Protein AF-0000000072075261 (afdb_homodimer)

Solvent-accessible surface area (backbone atoms only — not comparable to full-atom values): 10046 Å² total; per-residue (Å²): 120,86,74,63,65,53,59,53,62,44,55,54,52,22,53,34,41,75,67,77,43,42,65,38,58,52,14,45,75,71,75,41,55,51,64,55,45,61,50,37,74,81,36,97,37,56,64,44,35,43,54,53,20,54,74,71,71,49,54,46,51,69,47,34,25,68,78,23,33,47,97,86,64,45,77,50,77,51,68,78,67,32,82,68,69,84,101,117,86,75,62,65,52,59,53,61,43,55,54,52,22,54,34,40,74,67,79,43,41,64,39,57,52,14,44,74,70,75,40,55,50,66,54,46,59,50,37,73,82,37,95,37,55,62,45,36,45,55,54,19,55,75,70,71,50,55,47,49,69,46,35,26,66,78,24,34,47,99,86,63,45,77,50,77,51,68,78,66,32,80,69,68,83,102

Radius of gyration: 20.44 Å; Cα contacts (8 Å, |Δi|>4): 206; chains: 2; bounding box: 28×67×45 Å

Organism: Scandinavium goeteborgense (NCBI:txid1851514)

Nearest PDB structures (foldseek):
  7f9h-assembly1_A  TM=9.867E-01  e=4.103E-07  Edwardsiella piscicida
  7f9i-assembly1_A  TM=9.560E-01  e=7.867E-06  Edwardsiella piscicida
  1ner-assembly1_A  TM=8.217E-01  e=1.781E-05  Muvirus mu
  7t5u-assembly1_A  TM=7.058E-01  e=1.789E-02  Escherichia coli
  1b0n-assembly1_A  TM=5.890E-01  e=5.546E-02  Bacillus subtilis

Secondary structure (DSSP, 8-state):
----PPPPHHHHHHHHHHTT--HHHHHHHTTS-TTGGGHHHHS--HHHHHHHHHHHTS-HHHH-HHHHB-TTSPBP-GGGGSTTS--/----PPPPHHHHHHHHHHTT--HHHHHHHTTS-TTGGGHHHHS--HHHHHHHHHHHTS-HHHH-HHHHB-TTSPBP-GGGGSTTS--

Sequence (174 aa):
MQKRTDMHPADIIAQLRKRNSSLAALSRQSGLSSSTLANALNRPWPKGECLIADALGVEPCFIWPSRYYDETGKLIDRRKLIRGMNKMQKRTDMHPADIIAQLRKRNSSLAALSRQSGLSSSTLANALNRPWPKGECLIADALGVEPCFIWPSRYYDETGKLIDRRKLIRGMNK

Structure (mmCIF, N/CA/C/O backbone):
data_AF-0000000072075261-model_v1
#
loop_
_entity.id
_entity.type
_entity.pdbx_description
1 polymer 'Nlp family transcriptional regulator'
#
loop_
_atom_site.group_PDB
_atom_site.id
_atom_site.type_symbol
_atom_site.label_atom_id
_atom_site.label_alt_id
_atom_site.label_comp_id
_atom_site.label_asym_id
_atom_site.label_entity_id
_atom_site.label_seq_id
_atom_site.pdbx_PDB_ins_code
_atom_site.Cartn_x
_atom_site.Cartn_y
_atom_site.Cartn_z
_atom_site.occupancy
_atom_site.B_iso_or_equiv
_atom_site.auth_seq_id
_atom_site.auth_comp_id
_atom_site.auth_asym_id
_atom_site.auth_atom_id
_atom_site.pdbx_PDB_model_num
ATOM 1 N N . MET A 1 1 ? 11.344 -5.477 -25.438 1 47 1 MET A N 1
ATOM 2 C CA . MET A 1 1 ? 10.008 -5.883 -25.016 1 47 1 MET A CA 1
ATOM 3 C C . MET A 1 1 ? 9.641 -5.246 -23.688 1 47 1 MET A C 1
ATOM 5 O O . MET A 1 1 ? 10.5 -5.074 -22.812 1 47 1 MET A O 1
ATOM 9 N N . GLN A 1 2 ? 8.781 -4.375 -23.797 1 51.53 2 GLN A N 1
ATOM 10 C CA . GLN A 1 2 ? 8.484 -3.596 -22.609 1 51.53 2 GLN A CA 1
ATOM 11 C C . GLN A 1 2 ? 8.453 -4.484 -21.359 1 51.53 2 GLN A C 1
ATOM 13 O O . GLN A 1 2 ? 7.688 -5.449 -21.297 1 51.53 2 GLN A O 1
ATOM 18 N N . LYS A 1 3 ? 9.648 -4.699 -20.75 1 62.38 3 LYS A N 1
ATOM 19 C CA . LYS A 1 3 ? 9.859 -5.629 -19.641 1 62.38 3 LYS A CA 1
ATOM 20 C C . LYS A 1 3 ? 8.719 -5.543 -18.625 1 62.38 3 LYS A C 1
ATOM 22 O O . LYS A 1 3 ? 8.43 -4.469 -18.094 1 62.38 3 LYS A O 1
ATOM 27 N N . ARG A 1 4 ? 7.805 -6.449 -18.75 1 79.5 4 ARG A N 1
ATOM 28 C CA . ARG A 1 4 ? 6.688 -6.512 -17.812 1 79.5 4 ARG A CA 1
ATOM 29 C C . ARG A 1 4 ? 7.18 -6.672 -16.375 1 79.5 4 ARG A C 1
ATOM 31 O O . ARG A 1 4 ? 8.008 -7.535 -16.094 1 79.5 4 ARG A O 1
ATOM 38 N N . THR A 1 5 ? 7.055 -5.605 -15.609 1 91.38 5 THR A N 1
ATOM 39 C CA . THR A 1 5 ? 7.547 -5.602 -14.234 1 91.38 5 THR A CA 1
ATOM 40 C C . THR A 1 5 ? 6.465 -6.074 -13.266 1 91.38 5 THR A C 1
ATOM 42 O O . THR A 1 5 ? 5.293 -5.719 -13.422 1 91.38 5 THR A O 1
ATOM 45 N N . ASP A 1 6 ? 6.852 -6.902 -12.422 1 96.62 6 ASP A N 1
ATOM 46 C CA . ASP A 1 6 ? 5.93 -7.387 -11.398 1 96.62 6 ASP A CA 1
ATOM 47 C C . ASP A 1 6 ? 5.445 -6.242 -10.516 1 96.62 6 ASP A C 1
ATOM 49 O O . ASP A 1 6 ? 6.184 -5.285 -10.266 1 96.62 6 ASP A O 1
ATOM 53 N N . MET A 1 7 ? 4.223 -6.379 -10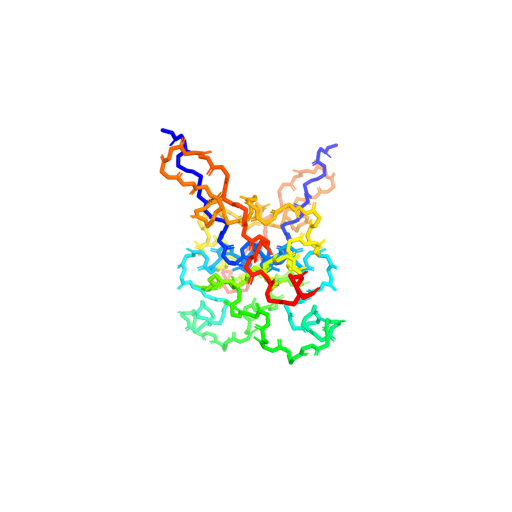.117 1 97.25 7 MET A N 1
ATOM 54 C CA . MET A 1 7 ? 3.697 -5.434 -9.141 1 97.25 7 MET A CA 1
ATOM 55 C C . MET A 1 7 ? 4.457 -5.535 -7.82 1 97.25 7 MET A C 1
ATOM 57 O O . MET A 1 7 ? 4.754 -6.637 -7.355 1 97.25 7 MET A O 1
ATOM 61 N N . HIS A 1 8 ? 4.793 -4.387 -7.25 1 97.31 8 HIS A N 1
ATOM 62 C CA . HIS A 1 8 ? 5.41 -4.398 -5.93 1 97.31 8 HIS A CA 1
ATOM 63 C C . HIS A 1 8 ? 4.465 -4.984 -4.887 1 97.31 8 HIS A C 1
ATOM 65 O O . HIS A 1 8 ? 3.271 -4.676 -4.879 1 97.31 8 HIS A O 1
ATOM 71 N N . PRO A 1 9 ? 4.996 -5.758 -3.982 1 97.56 9 PRO A N 1
ATOM 72 C CA . PRO A 1 9 ? 4.133 -6.344 -2.957 1 97.56 9 PRO A CA 1
ATOM 73 C C . PRO A 1 9 ? 3.334 -5.297 -2.186 1 97.56 9 PRO A C 1
ATOM 75 O O . PRO A 1 9 ? 2.166 -5.52 -1.859 1 97.56 9 PRO A O 1
ATOM 78 N N . ALA A 1 10 ? 3.916 -4.176 -1.95 1 98.19 10 ALA A N 1
ATOM 79 C CA . ALA A 1 10 ? 3.234 -3.115 -1.216 1 98.19 10 ALA A CA 1
ATOM 80 C C . ALA A 1 10 ? 2.006 -2.623 -1.978 1 98.19 10 ALA A C 1
ATOM 82 O O . ALA A 1 10 ? 1.001 -2.246 -1.371 1 98.19 10 ALA A O 1
ATOM 83 N N . ASP A 1 11 ? 2.088 -2.664 -3.258 1 98.06 11 ASP A N 1
ATOM 84 C CA . ASP A 1 11 ? 0.953 -2.25 -4.078 1 98.06 11 ASP A CA 1
ATOM 85 C C . ASP A 1 11 ? -0.165 -3.289 -4.035 1 98.06 11 ASP A C 1
ATOM 87 O O . ASP A 1 11 ? -1.347 -2.939 -4.055 1 98.06 11 ASP A O 1
ATOM 91 N N . ILE A 1 12 ? 0.21 -4.516 -3.998 1 98.44 12 ILE A N 1
ATOM 92 C CA . ILE A 1 12 ? -0.766 -5.594 -3.873 1 98.44 12 ILE A CA 1
ATOM 93 C C . ILE A 1 12 ? -1.538 -5.438 -2.564 1 98.44 12 ILE A C 1
ATOM 95 O O . ILE A 1 12 ? -2.771 -5.469 -2.557 1 98.44 12 ILE A O 1
ATOM 99 N N . ILE A 1 13 ? -0.75 -5.211 -1.574 1 98.31 13 ILE A N 1
ATOM 100 C CA . ILE A 1 13 ? -1.34 -5.074 -0.247 1 98.31 13 ILE A CA 1
ATOM 101 C C . ILE A 1 13 ? -2.246 -3.846 -0.212 1 98.31 13 ILE A C 1
ATOM 103 O O . ILE A 1 13 ? -3.348 -3.895 0.341 1 98.31 13 ILE A O 1
ATOM 107 N N . ALA A 1 14 ? -1.791 -2.783 -0.748 1 98.62 14 ALA A N 1
ATOM 108 C CA . ALA A 1 14 ? -2.588 -1.561 -0.783 1 98.62 14 ALA A CA 1
ATOM 109 C C . ALA A 1 14 ? -3.91 -1.788 -1.51 1 98.62 14 ALA A C 1
ATOM 111 O O . ALA A 1 14 ? -4.961 -1.317 -1.065 1 98.62 14 ALA A O 1
ATOM 112 N N . GLN A 1 15 ? -3.873 -2.557 -2.578 1 98.56 15 GLN A N 1
ATOM 113 C CA . GLN A 1 15 ? -5.082 -2.828 -3.35 1 98.56 15 GLN A CA 1
ATOM 114 C C . GLN A 1 15 ? -6.078 -3.65 -2.537 1 98.56 15 GLN A C 1
ATOM 116 O O . GLN A 1 15 ? -7.285 -3.41 -2.604 1 98.56 15 GLN A O 1
ATOM 121 N N . LEU A 1 16 ? -5.578 -4.578 -1.825 1 98.56 16 LEU A N 1
ATOM 122 C CA . LEU A 1 16 ? -6.457 -5.367 -0.969 1 98.56 16 LEU A CA 1
ATOM 123 C C . LEU A 1 16 ? -7.09 -4.492 0.11 1 98.56 16 LEU A C 1
ATOM 125 O O . LEU A 1 16 ? -8.297 -4.586 0.361 1 98.56 16 LEU A O 1
ATOM 129 N N . ARG A 1 17 ? -6.277 -3.605 0.698 1 98.06 17 ARG A N 1
ATOM 130 C CA . ARG A 1 17 ? -6.758 -2.744 1.772 1 98.06 17 ARG A CA 1
ATOM 131 C C . ARG A 1 17 ? -7.805 -1.762 1.26 1 98.06 17 ARG A C 1
ATOM 133 O O . ARG A 1 17 ? -8.789 -1.477 1.948 1 98.06 17 ARG A O 1
ATOM 140 N N . LYS A 1 18 ? -7.547 -1.332 0.088 1 97.88 18 LYS A N 1
ATOM 141 C CA . LYS A 1 18 ? -8.5 -0.408 -0.513 1 97.88 18 LYS A CA 1
ATOM 142 C C . LYS A 1 18 ? -9.852 -1.086 -0.746 1 97.88 18 LYS A C 1
ATOM 144 O O . LYS A 1 18 ? -10.875 -0.414 -0.885 1 97.88 18 LYS A O 1
ATOM 149 N N . ARG A 1 19 ? -9.852 -2.365 -0.764 1 97.19 19 ARG A N 1
ATOM 150 C CA . ARG A 1 19 ? -11.062 -3.162 -0.929 1 97.19 19 ARG A CA 1
ATOM 151 C C . ARG A 1 19 ? -11.547 -3.707 0.41 1 97.19 19 ARG A C 1
ATOM 153 O O . ARG A 1 19 ? -12.258 -4.711 0.457 1 97.19 19 ARG A O 1
ATOM 160 N N . ASN A 1 20 ? -11.016 -3.102 1.489 1 97.25 20 ASN A N 1
ATOM 161 C CA . ASN A 1 20 ? -11.406 -3.445 2.854 1 97.25 20 ASN A CA 1
ATOM 162 C C . ASN A 1 20 ? -11.062 -4.895 3.188 1 97.25 20 ASN A C 1
ATOM 164 O O . ASN A 1 20 ? -11.82 -5.566 3.893 1 97.25 20 ASN A O 1
ATOM 168 N N . SER A 1 21 ? -10.047 -5.352 2.572 1 98 21 SER A N 1
ATOM 169 C CA . SER A 1 21 ? -9.547 -6.695 2.844 1 98 21 SER A CA 1
ATOM 170 C C . SER A 1 21 ? -8.07 -6.668 3.223 1 98 21 SER A C 1
ATOM 172 O O . SER A 1 21 ? -7.496 -5.598 3.432 1 98 21 SER A O 1
ATOM 174 N N . SER A 1 22 ? -7.559 -7.789 3.58 1 98.44 22 SER A N 1
ATOM 175 C CA . SER A 1 22 ? -6.148 -8.016 3.873 1 98.44 22 SER A CA 1
ATOM 176 C C . SER A 1 22 ? -5.703 -9.406 3.408 1 98.44 22 SER A C 1
ATOM 178 O O . SER A 1 22 ? -6.535 -10.258 3.094 1 98.44 22 SER A O 1
ATOM 180 N N . LEU A 1 23 ? -4.395 -9.531 3.291 1 97.88 23 LEU A N 1
ATOM 181 C CA . LEU A 1 23 ? -3.885 -10.852 2.959 1 97.88 23 LEU A CA 1
ATOM 182 C C . LEU A 1 23 ?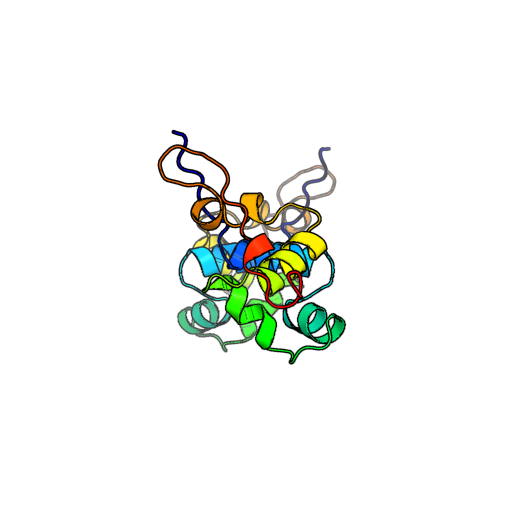 -4.375 -11.891 3.961 1 97.88 23 LEU A C 1
ATOM 184 O O . LEU A 1 23 ? -4.75 -13.008 3.58 1 97.88 23 LEU A O 1
ATOM 188 N N . ALA A 1 24 ? -4.344 -11.438 5.203 1 98.56 24 ALA A N 1
ATOM 189 C CA . ALA A 1 24 ? -4.762 -12.352 6.262 1 98.56 24 ALA A CA 1
ATOM 190 C C . ALA A 1 24 ? -6.242 -12.703 6.133 1 98.56 24 ALA A C 1
ATOM 192 O O . ALA A 1 24 ? -6.617 -13.875 6.223 1 98.56 24 ALA A O 1
ATOM 193 N N . ALA A 1 25 ? -7.062 -11.781 5.922 1 98.62 25 ALA A N 1
ATOM 194 C CA . ALA A 1 25 ? -8.492 -12.008 5.746 1 98.62 25 ALA A CA 1
ATOM 195 C C . ALA A 1 25 ? -8.758 -12.898 4.535 1 98.62 25 ALA A C 1
ATOM 197 O O . ALA A 1 25 ? -9.555 -13.844 4.609 1 98.62 25 ALA A O 1
ATOM 198 N N . LEU A 1 26 ? -8.062 -12.602 3.494 1 98.5 26 LEU A N 1
ATOM 199 C CA . LEU A 1 26 ? -8.203 -13.391 2.277 1 98.5 26 LEU A CA 1
ATOM 200 C C . LEU A 1 26 ? -7.762 -14.836 2.512 1 98.5 26 LEU A C 1
ATOM 202 O O . LEU A 1 26 ? -8.406 -15.773 2.031 1 98.5 26 LEU A O 1
ATOM 206 N N . SER A 1 27 ? -6.641 -14.969 3.262 1 98.62 27 SER A N 1
ATOM 207 C CA . SER A 1 27 ? -6.141 -16.297 3.602 1 98.62 27 SER A CA 1
ATOM 208 C C . SER A 1 27 ? -7.191 -17.109 4.352 1 98.62 27 SER A C 1
ATOM 210 O O . SER A 1 27 ? -7.496 -18.234 3.977 1 98.62 27 SER A O 1
ATOM 212 N N . ARG A 1 28 ? -7.773 -16.516 5.254 1 98.5 28 ARG A N 1
ATOM 213 C CA . ARG A 1 28 ? -8.766 -17.188 6.082 1 98.5 28 ARG A CA 1
ATOM 214 C C . ARG A 1 28 ? -10.016 -17.516 5.277 1 98.5 28 ARG A C 1
ATOM 216 O O . ARG A 1 28 ? -10.594 -18.594 5.426 1 98.5 28 ARG A O 1
ATOM 223 N N . GLN A 1 29 ? -10.352 -16.672 4.488 1 97.81 29 GLN A N 1
ATOM 224 C CA . GLN A 1 29 ? -11.516 -16.891 3.637 1 97.81 29 GLN A CA 1
ATOM 225 C C . GLN A 1 29 ? -11.312 -18.062 2.697 1 97.81 29 GLN A C 1
ATOM 227 O O . GLN A 1 29 ? -12.273 -18.734 2.301 1 97.81 29 GLN A O 1
ATOM 232 N N . SER A 1 30 ? -10.109 -18.344 2.418 1 97.06 30 SER A N 1
ATOM 233 C CA . SER A 1 30 ? -9.773 -19.422 1.496 1 97.06 30 SER A CA 1
ATOM 234 C C . SER A 1 30 ? -9.461 -20.719 2.246 1 97.06 30 SER A C 1
ATOM 236 O O . SER A 1 30 ? -8.961 -21.672 1.658 1 97.06 30 SER A O 1
ATOM 238 N N . GLY A 1 31 ? -9.578 -20.656 3.527 1 97.75 31 GLY A N 1
ATOM 239 C CA . GLY A 1 31 ? -9.391 -21.859 4.312 1 97.75 31 GLY A CA 1
ATOM 240 C C . GLY A 1 31 ? -7.949 -22.109 4.707 1 97.75 31 GLY A C 1
ATOM 241 O O . GLY A 1 31 ? -7.57 -23.234 5.027 1 97.75 31 GLY A O 1
ATOM 242 N N . LEU A 1 32 ? -7.199 -21.078 4.621 1 97.81 32 LEU A N 1
ATOM 243 C CA . LEU A 1 32 ? -5.777 -21.172 4.926 1 97.81 32 LEU A CA 1
ATOM 244 C C . LEU A 1 32 ? -5.449 -20.438 6.227 1 97.81 32 LEU A C 1
ATOM 246 O O . LEU A 1 32 ? -6.297 -19.719 6.773 1 97.81 32 LEU A O 1
ATOM 250 N N . SER A 1 33 ? -4.285 -20.719 6.684 1 98.44 33 SER A N 1
ATOM 251 C CA . SER A 1 33 ? -3.816 -19.906 7.809 1 98.44 33 SER A CA 1
ATOM 252 C C . SER A 1 33 ? -3.617 -18.453 7.398 1 98.44 33 SER A C 1
ATOM 254 O O . SER A 1 33 ? -3.301 -18.156 6.242 1 98.44 33 SER A O 1
ATOM 256 N N . SER A 1 34 ? -3.705 -17.578 8.344 1 98.44 34 SER A N 1
ATOM 257 C CA . SER A 1 34 ? -3.693 -16.141 8.094 1 98.44 34 SER A CA 1
ATOM 258 C C . SER A 1 34 ? -2.416 -15.711 7.379 1 98.44 34 SER A C 1
ATOM 260 O O . SER A 1 34 ? -2.406 -14.719 6.656 1 98.44 34 SER A O 1
ATOM 262 N N . SER A 1 35 ? -1.311 -16.453 7.492 1 97.94 35 SER A N 1
ATOM 263 C CA . SER A 1 35 ? -0.021 -16.031 6.953 1 97.94 35 SER A CA 1
ATOM 264 C C . SER A 1 35 ? 0.292 -16.75 5.645 1 97.94 35 SER A C 1
ATOM 266 O O . SER A 1 35 ? 1.232 -16.375 4.938 1 97.94 35 SER A O 1
ATOM 268 N N . THR A 1 36 ? -0.514 -17.625 5.258 1 97.5 36 THR A N 1
ATOM 269 C CA . THR A 1 36 ? -0.146 -18.562 4.195 1 97.5 36 THR A CA 1
ATOM 270 C C . THR A 1 36 ? -0.096 -17.844 2.848 1 97.5 36 THR A C 1
ATOM 272 O O . THR A 1 36 ? 0.853 -18.016 2.082 1 97.5 36 THR A O 1
ATOM 275 N N . LEU A 1 37 ? -1.011 -17.047 2.598 1 97.62 37 LEU A N 1
ATOM 276 C CA . LEU A 1 37 ? -1.078 -16.422 1.277 1 97.62 37 LEU A CA 1
ATOM 277 C C . LEU A 1 37 ? 0.066 -15.438 1.081 1 97.62 37 LEU A C 1
ATOM 279 O O . LEU A 1 37 ? 0.41 -15.102 -0.053 1 97.62 37 LEU A O 1
ATOM 283 N N . ALA A 1 38 ? 0.665 -15.016 2.205 1 98.06 38 ALA A N 1
ATOM 284 C CA . ALA A 1 38 ? 1.793 -14.094 2.105 1 98.06 38 ALA A CA 1
ATOM 285 C C . ALA A 1 38 ? 2.949 -14.719 1.332 1 98.06 38 ALA A C 1
ATOM 287 O O . ALA A 1 38 ? 3.76 -14.016 0.729 1 98.06 38 ALA A O 1
ATOM 288 N N . ASN A 1 39 ? 3.035 -16.031 1.276 1 97.19 39 ASN A N 1
ATOM 289 C CA . ASN A 1 39 ? 4.086 -16.75 0.563 1 97.19 39 ASN A CA 1
ATOM 290 C C . ASN A 1 39 ? 4.043 -16.469 -0.935 1 97.19 39 ASN A C 1
ATOM 292 O O . ASN A 1 39 ? 5.078 -16.469 -1.601 1 97.19 39 ASN A O 1
ATOM 296 N N . ALA A 1 40 ? 2.865 -16.125 -1.44 1 97.56 40 ALA A N 1
ATOM 297 C CA . ALA A 1 40 ? 2.691 -15.914 -2.875 1 97.56 40 ALA A CA 1
ATOM 298 C C . ALA A 1 40 ? 3.328 -14.594 -3.316 1 97.56 40 ALA A C 1
ATOM 300 O O . ALA A 1 40 ? 3.564 -14.383 -4.508 1 97.56 40 ALA A O 1
ATOM 301 N N . LEU A 1 41 ? 3.582 -13.695 -2.346 1 97.5 41 LEU A N 1
ATOM 302 C CA . LEU A 1 41 ? 4.199 -12.422 -2.68 1 97.5 41 LEU A CA 1
ATOM 303 C C . LEU A 1 41 ? 5.656 -12.609 -3.08 1 97.5 41 LEU A C 1
ATOM 305 O O . LEU A 1 41 ? 6.176 -11.867 -3.922 1 97.5 41 LEU A O 1
ATOM 309 N N . ASN A 1 42 ? 6.262 -13.602 -2.521 1 95.19 42 ASN A N 1
ATOM 310 C CA . ASN A 1 42 ? 7.703 -13.734 -2.697 1 95.19 42 ASN A CA 1
ATOM 311 C C . ASN A 1 42 ? 8.062 -14.984 -3.488 1 95.19 42 ASN A C 1
ATOM 313 O O . ASN A 1 42 ? 9.148 -15.07 -4.062 1 95.19 42 ASN A O 1
ATOM 317 N N . ARG A 1 43 ? 7.145 -15.945 -3.588 1 95.56 43 ARG A N 1
ATOM 318 C CA . ARG A 1 43 ? 7.434 -17.203 -4.262 1 95.56 43 ARG A CA 1
ATOM 319 C C . ARG A 1 43 ? 6.301 -17.594 -5.207 1 95.56 43 ARG A C 1
ATOM 321 O O . ARG A 1 43 ? 5.129 -17.375 -4.902 1 95.56 43 ARG A O 1
ATOM 328 N N . PRO A 1 44 ? 6.773 -18.156 -6.277 1 94.44 44 PRO A N 1
ATOM 329 C CA . PRO A 1 44 ? 5.719 -18.609 -7.18 1 94.44 44 PRO A CA 1
ATOM 330 C C . PRO A 1 44 ? 4.867 -19.719 -6.574 1 94.44 44 PRO A C 1
ATOM 332 O O . PRO A 1 44 ? 5.395 -20.766 -6.164 1 94.44 44 PRO A O 1
ATOM 335 N N . TRP A 1 45 ? 3.721 -19.578 -6.449 1 95.44 45 TRP A N 1
ATOM 336 C CA . TRP A 1 45 ? 2.701 -20.516 -5.973 1 95.44 45 TRP A CA 1
ATOM 337 C C . TRP A 1 45 ? 1.373 -20.281 -6.684 1 95.44 45 TRP A C 1
ATOM 339 O O . TRP A 1 45 ? 0.532 -19.516 -6.199 1 95.44 45 TRP A O 1
ATOM 349 N N . PRO A 1 46 ? 1.128 -21 -7.797 1 95 46 PRO A N 1
ATOM 350 C CA . PRO A 1 46 ? 0.004 -20.719 -8.695 1 95 46 PRO A CA 1
ATOM 351 C C . PRO A 1 46 ? -1.331 -20.625 -7.957 1 95 46 PRO A C 1
ATOM 353 O O . PRO A 1 46 ? -2.137 -19.734 -8.234 1 95 46 PRO A O 1
ATOM 356 N N . LYS A 1 47 ? -1.543 -21.484 -6.992 1 94.5 47 LYS A N 1
ATOM 357 C CA . LYS A 1 47 ? -2.812 -21.453 -6.27 1 94.5 47 LYS A CA 1
ATOM 358 C C . LYS A 1 47 ? -2.979 -20.141 -5.504 1 94.5 47 LYS A C 1
ATOM 360 O O . LYS A 1 47 ? -4.027 -19.5 -5.582 1 94.5 47 LYS A O 1
ATOM 365 N N . GLY A 1 48 ? -1.954 -19.781 -4.711 1 97.31 48 GLY A N 1
ATOM 366 C CA . GLY A 1 48 ? -2.002 -18.531 -3.965 1 97.31 48 GLY A CA 1
ATOM 367 C C . GLY A 1 48 ? -2.068 -17.312 -4.859 1 97.31 48 GLY A C 1
ATOM 368 O O . GLY A 1 48 ? -2.758 -16.344 -4.539 1 97.31 48 GLY A O 1
ATOM 369 N N . GLU A 1 49 ? -1.352 -17.391 -5.949 1 97.44 49 GLU A N 1
ATOM 370 C CA . GLU A 1 49 ? -1.349 -16.297 -6.926 1 97.44 49 GLU A CA 1
ATOM 371 C C . GLU A 1 49 ? -2.742 -16.078 -7.508 1 97.44 49 GLU A C 1
ATOM 373 O O . GLU A 1 49 ? -3.189 -14.938 -7.645 1 97.44 49 GLU A O 1
ATOM 378 N N . CYS A 1 50 ? -3.393 -17.141 -7.781 1 96.5 50 CYS A N 1
ATOM 379 C CA . CYS A 1 50 ? -4.742 -17.062 -8.328 1 96.5 50 CYS A CA 1
ATOM 380 C C . CYS A 1 50 ? -5.707 -16.469 -7.309 1 96.5 50 CYS A C 1
ATOM 382 O O . CYS A 1 50 ? -6.551 -15.641 -7.656 1 96.5 50 CYS A O 1
ATOM 384 N N . LEU A 1 51 ? -5.566 -16.875 -6.105 1 97.69 51 LEU A N 1
ATOM 385 C CA . LEU A 1 51 ? -6.438 -16.359 -5.047 1 97.69 51 LEU A CA 1
ATOM 386 C C . LEU A 1 51 ? -6.293 -14.859 -4.902 1 97.69 51 LEU A C 1
ATOM 388 O O . LEU A 1 51 ? -7.293 -14.141 -4.801 1 97.69 51 LEU A O 1
ATOM 392 N N . ILE A 1 52 ? -5.062 -14.43 -4.898 1 98.25 52 ILE A N 1
ATOM 393 C CA . ILE A 1 52 ? -4.781 -13 -4.75 1 98.25 52 ILE A CA 1
ATOM 394 C C . ILE A 1 52 ? -5.273 -12.25 -5.984 1 98.25 52 ILE A C 1
ATOM 396 O O . ILE A 1 52 ? -5.941 -11.219 -5.863 1 98.25 52 ILE A O 1
ATOM 400 N N . ALA A 1 53 ? -4.988 -12.734 -7.145 1 98.19 53 ALA A N 1
ATOM 401 C CA . ALA A 1 53 ? -5.402 -12.094 -8.391 1 98.19 53 ALA A CA 1
ATOM 402 C C . ALA A 1 53 ? -6.922 -12 -8.484 1 98.19 53 ALA A C 1
ATOM 404 O O . ALA A 1 53 ? -7.461 -10.961 -8.875 1 98.19 53 ALA A O 1
ATOM 405 N N . ASP A 1 54 ? -7.582 -13.039 -8.109 1 97.88 54 ASP A N 1
ATOM 406 C CA . ASP A 1 54 ? -9.039 -13.055 -8.125 1 97.88 54 ASP A CA 1
ATOM 407 C C . ASP A 1 54 ? -9.609 -11.984 -7.195 1 97.88 54 ASP A C 1
ATOM 409 O O . ASP A 1 54 ? -10.578 -11.305 -7.547 1 97.88 54 ASP A O 1
ATOM 413 N N . ALA A 1 55 ? -9.023 -11.891 -6.07 1 98.19 55 ALA A N 1
ATOM 414 C CA . ALA A 1 55 ? -9.469 -10.898 -5.094 1 98.19 55 ALA A CA 1
ATOM 415 C C . ALA A 1 55 ? -9.344 -9.484 -5.656 1 98.19 55 ALA A C 1
ATOM 417 O O . ALA A 1 55 ? -10.133 -8.602 -5.309 1 98.19 55 ALA A O 1
ATOM 418 N N . LEU A 1 56 ? -8.398 -9.305 -6.523 1 98.38 56 LEU A N 1
ATOM 419 C CA . LEU A 1 56 ? -8.148 -7.98 -7.094 1 98.38 56 LEU A CA 1
ATOM 420 C C . LEU A 1 56 ? -8.883 -7.816 -8.422 1 98.38 56 LEU A C 1
ATOM 422 O O . LEU A 1 56 ? -8.883 -6.727 -9 1 98.38 56 LEU A O 1
ATOM 426 N N . GLY A 1 57 ? -9.438 -8.859 -8.914 1 97.94 57 GLY A N 1
ATOM 427 C CA . GLY A 1 57 ? -10.195 -8.82 -10.156 1 97.94 57 GLY A CA 1
ATOM 428 C C . GLY A 1 57 ? -9.32 -8.75 -11.391 1 97.94 57 GLY A C 1
ATOM 429 O O . GLY A 1 57 ? -9.688 -8.133 -12.391 1 97.94 57 GLY A O 1
ATOM 430 N N . VAL A 1 58 ? -8.164 -9.297 -11.305 1 97.81 58 VAL A N 1
ATOM 431 C CA . VAL A 1 58 ? -7.23 -9.289 -12.422 1 97.81 58 VAL A CA 1
ATOM 432 C C . VAL A 1 58 ? -6.66 -10.688 -12.641 1 97.81 58 VAL A C 1
ATOM 434 O O . VAL A 1 58 ? -6.953 -11.609 -11.875 1 97.81 58 VAL A O 1
ATOM 437 N N . GLU A 1 59 ? -5.871 -10.836 -13.688 1 96.12 59 GLU A N 1
ATOM 438 C CA . GLU A 1 59 ? -5.184 -12.094 -13.945 1 96.12 59 GLU A CA 1
ATOM 439 C C . GLU A 1 59 ? -3.834 -12.141 -13.234 1 96.12 59 GLU A C 1
ATOM 441 O O . GLU A 1 59 ? -3.176 -11.117 -13.07 1 96.12 59 GLU A O 1
ATOM 446 N N . PRO A 1 60 ? -3.438 -13.336 -12.883 1 96.19 60 PRO A N 1
ATOM 447 C CA . PRO A 1 60 ? -2.135 -13.453 -12.219 1 96.19 60 PRO A CA 1
ATOM 448 C C . PRO A 1 60 ? -0.991 -12.898 -13.062 1 96.19 60 PRO A C 1
ATOM 450 O O . PRO A 1 60 ? -0.043 -12.32 -12.523 1 96.19 60 PRO A O 1
ATOM 453 N N . CYS A 1 61 ? -1.068 -12.984 -14.383 1 95.19 61 CYS A N 1
ATOM 454 C CA . CYS A 1 61 ? 0.012 -12.516 -15.242 1 95.19 61 CYS A CA 1
ATOM 455 C C . CYS A 1 61 ? 0.12 -11 -15.219 1 95.19 61 CYS A C 1
ATOM 457 O O . CYS A 1 61 ? 1.161 -10.438 -15.562 1 95.19 61 CYS A O 1
ATOM 459 N N . PHE A 1 62 ? -0.933 -10.352 -14.805 1 95.56 62 PHE A N 1
ATOM 460 C CA . PHE A 1 62 ? -0.893 -8.906 -14.633 1 95.56 62 PHE A CA 1
ATOM 461 C C . PHE A 1 62 ? -0.078 -8.523 -13.406 1 95.56 62 PHE A C 1
ATOM 463 O O . PHE A 1 62 ? 0.636 -7.52 -13.414 1 95.56 62 PHE A O 1
ATOM 470 N N . ILE A 1 63 ? -0.168 -9.297 -12.383 1 97.44 63 ILE A N 1
ATOM 471 C CA . ILE A 1 63 ? 0.52 -9.023 -11.125 1 97.44 63 ILE A CA 1
ATOM 472 C C . ILE A 1 63 ? 1.965 -9.508 -11.211 1 97.44 63 ILE A C 1
ATOM 474 O O . ILE A 1 63 ? 2.885 -8.828 -10.758 1 97.44 63 ILE A O 1
ATOM 478 N N . TRP A 1 64 ? 2.135 -10.688 -11.797 1 96.62 64 TRP A N 1
ATOM 479 C CA . TRP A 1 64 ? 3.453 -11.305 -11.867 1 96.62 64 TRP A CA 1
ATOM 480 C C . TRP A 1 64 ? 3.793 -11.703 -13.305 1 96.62 64 TRP A C 1
ATOM 482 O O . TRP A 1 64 ? 4.012 -12.883 -13.594 1 96.62 64 TRP A O 1
ATOM 492 N N . PRO A 1 65 ? 3.969 -10.781 -14.219 1 95.12 65 PRO A N 1
ATOM 493 C CA . PRO A 1 65 ? 4.293 -11.156 -15.602 1 95.12 65 PRO A CA 1
ATOM 494 C C . PRO A 1 65 ? 5.578 -11.977 -15.695 1 95.12 65 PRO A C 1
ATOM 496 O O . PRO A 1 65 ? 5.699 -12.836 -16.578 1 95.12 65 PRO A O 1
ATOM 499 N N . SER A 1 66 ? 6.547 -11.75 -14.789 1 93.69 66 SER A N 1
ATOM 500 C CA . SER A 1 66 ? 7.816 -12.461 -14.844 1 93.69 66 SER A CA 1
ATOM 501 C C . SER A 1 66 ? 7.613 -13.961 -14.625 1 93.69 66 SER A C 1
ATOM 503 O O . SER A 1 66 ? 8.438 -14.773 -15.055 1 93.69 66 SER A O 1
ATOM 505 N N . ARG A 1 67 ? 6.5 -14.234 -14 1 93.25 67 ARG A N 1
ATOM 506 C CA . ARG A 1 67 ? 6.234 -15.633 -13.68 1 93.25 67 ARG A CA 1
ATOM 507 C C . ARG A 1 67 ? 5.414 -16.297 -14.781 1 93.25 67 ARG A C 1
ATOM 509 O O . ARG A 1 67 ? 5.363 -17.531 -14.875 1 93.25 67 ARG A O 1
ATOM 516 N N . TYR A 1 68 ? 4.824 -15.523 -15.656 1 93.94 68 TYR A N 1
ATOM 517 C CA . TYR A 1 68 ? 3.826 -16.094 -16.562 1 93.94 68 TYR A CA 1
ATOM 518 C C . TYR A 1 68 ? 4.234 -15.891 -18.016 1 93.94 68 TYR A C 1
ATOM 520 O O . TYR A 1 68 ? 3.6 -16.438 -18.922 1 93.94 68 TYR A O 1
ATOM 528 N N . TYR A 1 69 ? 5.281 -15.141 -18.219 1 91.56 69 TYR A N 1
ATOM 529 C CA . TYR A 1 69 ? 5.789 -14.961 -19.578 1 91.56 69 TYR A CA 1
ATOM 530 C C . TYR A 1 69 ? 7.238 -15.414 -19.688 1 91.56 69 TYR A C 1
ATOM 532 O O . TYR A 1 69 ? 8.039 -15.156 -18.781 1 91.56 69 TYR A O 1
ATOM 540 N N . ASP A 1 70 ? 7.465 -16.094 -20.734 1 87.38 70 ASP A N 1
ATOM 541 C CA . ASP A 1 70 ? 8.852 -16.516 -20.953 1 87.38 70 ASP A CA 1
ATOM 542 C C . ASP A 1 70 ? 9.656 -15.414 -21.641 1 87.38 70 ASP A C 1
ATOM 544 O O . ASP A 1 70 ? 9.172 -14.297 -21.812 1 87.38 70 ASP A O 1
ATOM 548 N N . GLU A 1 71 ? 10.898 -15.742 -21.938 1 86.88 71 GLU A N 1
ATOM 549 C CA . GLU A 1 71 ? 11.82 -14.766 -22.5 1 86.88 71 GLU A CA 1
ATOM 550 C C . GLU A 1 71 ? 11.328 -14.25 -23.844 1 86.88 71 GLU A C 1
ATOM 552 O O . GLU A 1 71 ? 11.664 -13.133 -24.25 1 86.88 71 GLU A O 1
ATOM 557 N N . THR A 1 72 ? 10.508 -15.062 -24.469 1 88.88 72 THR A N 1
ATOM 558 C CA . THR A 1 72 ? 10.016 -14.695 -25.797 1 88.88 72 THR A CA 1
ATOM 559 C C . THR A 1 72 ? 8.688 -13.945 -25.688 1 88.88 72 THR A C 1
ATOM 561 O O . THR A 1 72 ? 8.18 -13.43 -26.688 1 88.88 72 THR A O 1
ATOM 564 N N . GLY A 1 73 ? 8.203 -13.875 -24.469 1 87.56 73 GLY A N 1
ATOM 565 C CA . GLY A 1 73 ? 6.934 -13.195 -24.266 1 87.56 73 GLY A CA 1
ATOM 566 C C . GLY A 1 73 ? 5.738 -14.125 -24.375 1 87.56 73 GLY A C 1
ATOM 567 O O . GLY A 1 73 ? 4.59 -13.672 -24.359 1 87.56 73 GLY A O 1
ATOM 568 N N . LYS A 1 74 ? 6.035 -15.352 -24.422 1 89 74 LYS A N 1
ATOM 569 C CA . LYS A 1 74 ? 4.961 -16.328 -24.516 1 89 74 LYS A CA 1
ATOM 570 C C . LYS A 1 74 ? 4.414 -16.672 -23.125 1 89 74 LYS A C 1
ATOM 572 O O . LYS A 1 74 ? 5.18 -16.828 -22.172 1 89 74 LYS A O 1
ATOM 577 N N . LEU A 1 75 ? 3.121 -16.766 -23.078 1 89.06 75 LEU A N 1
ATOM 578 C CA . LEU A 1 75 ? 2.441 -17.078 -21.828 1 89.06 75 LEU A CA 1
ATOM 579 C C . LEU A 1 75 ? 2.711 -18.531 -21.422 1 89.06 75 LEU A C 1
ATOM 581 O O . LEU A 1 75 ? 2.623 -19.438 -22.25 1 89.06 75 LEU A O 1
ATOM 585 N N . ILE A 1 76 ? 3.111 -18.641 -20.156 1 86.38 76 ILE A N 1
ATOM 586 C CA . ILE A 1 76 ? 3.324 -19.953 -19.562 1 86.38 76 ILE A CA 1
ATOM 587 C C . ILE A 1 76 ? 2.078 -20.375 -18.781 1 86.38 76 ILE A C 1
ATOM 589 O O . ILE A 1 76 ? 1.545 -19.594 -17.984 1 86.38 76 ILE A O 1
ATOM 593 N N . ASP A 1 77 ? 1.466 -21.453 -19.156 1 81.44 77 ASP A N 1
ATOM 594 C CA . ASP A 1 77 ? 0.305 -21.953 -18.422 1 81.44 77 ASP A CA 1
ATOM 595 C C . ASP A 1 77 ? 0.717 -22.531 -17.062 1 81.44 77 ASP A C 1
ATOM 597 O O . ASP 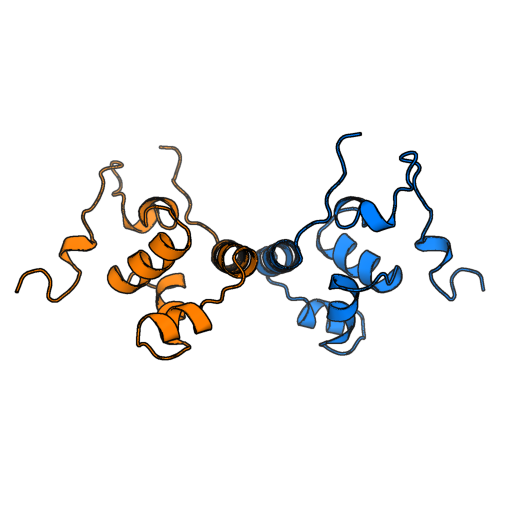A 1 77 ? 1.04 -23.719 -16.969 1 81.44 77 ASP A O 1
ATOM 601 N N . ARG A 1 78 ? 0.602 -21.781 -16.047 1 84.06 78 ARG A N 1
ATOM 602 C CA . ARG A 1 78 ? 1.07 -22.188 -14.719 1 84.06 78 ARG A CA 1
ATOM 603 C C . ARG A 1 78 ? -0.033 -22.891 -13.945 1 84.06 78 ARG A C 1
ATOM 605 O O . ARG A 1 78 ? 0.227 -23.516 -12.906 1 84.06 78 ARG A O 1
ATOM 612 N N . ARG A 1 79 ? -1.161 -22.75 -14.492 1 75.69 79 ARG A N 1
ATOM 613 C CA . ARG A 1 79 ? -2.271 -23.422 -13.836 1 75.69 79 ARG A CA 1
ATOM 614 C C . ARG A 1 79 ? -2.064 -24.938 -13.828 1 75.69 79 ARG A C 1
ATOM 616 O O . ARG A 1 79 ? -2.607 -25.641 -12.969 1 75.69 79 ARG A O 1
ATOM 623 N N . LYS A 1 80 ? -1.349 -25.375 -14.875 1 75.56 80 LYS A N 1
ATOM 624 C CA . LYS A 1 80 ? -1.085 -26.812 -14.977 1 75.56 80 LYS A CA 1
ATOM 625 C C . LYS A 1 80 ? -0.302 -27.312 -13.766 1 75.56 80 LYS A C 1
ATOM 627 O O . LYS A 1 80 ? -0.3 -28.516 -13.477 1 75.56 80 LYS A O 1
ATOM 632 N N . LEU A 1 81 ? 0.312 -26.375 -13.094 1 73.88 81 LEU A N 1
ATOM 633 C CA . LEU A 1 81 ? 1.168 -26.734 -11.969 1 73.88 81 LEU A CA 1
ATOM 634 C C . LEU A 1 81 ? 0.352 -26.875 -10.688 1 73.88 81 LEU A C 1
ATOM 636 O O . LEU A 1 81 ? 0.862 -27.359 -9.672 1 73.88 81 LEU A O 1
ATOM 640 N N . ILE A 1 82 ? -0.858 -26.328 -10.828 1 69.69 82 ILE A N 1
ATOM 641 C CA . ILE A 1 82 ? -1.699 -26.453 -9.641 1 69.69 82 ILE A CA 1
ATOM 642 C C . ILE A 1 82 ? -2.037 -27.922 -9.398 1 69.69 82 ILE A C 1
ATOM 644 O O . ILE A 1 82 ? -2.547 -28.594 -10.289 1 69.69 82 ILE A O 1
ATOM 648 N N . ARG A 1 83 ? -1.388 -28.359 -8.305 1 65.25 83 ARG A N 1
ATOM 649 C CA . ARG A 1 83 ? -1.573 -29.766 -7.949 1 65.25 83 ARG A CA 1
ATOM 650 C C . ARG A 1 83 ? -3.049 -30.078 -7.746 1 65.25 83 ARG A C 1
ATOM 652 O O . ARG A 1 83 ? -3.803 -29.266 -7.215 1 65.25 83 ARG A O 1
ATOM 659 N N . GLY A 1 84 ? -3.57 -31.188 -8.211 1 58.41 84 GLY A N 1
ATOM 660 C CA . GLY A 1 84 ? -4.887 -31.797 -8.062 1 58.41 84 GLY A CA 1
ATOM 661 C C . GLY A 1 84 ? -5.777 -31.594 -9.273 1 58.41 84 GLY A C 1
ATOM 662 O O . GLY A 1 84 ? -6.895 -32.094 -9.32 1 58.41 84 GLY A O 1
ATOM 663 N N . MET A 1 85 ? -5.434 -30.453 -9.984 1 50.56 85 MET A N 1
ATOM 664 C CA . MET A 1 85 ? -6.27 -30.375 -11.18 1 50.56 85 MET A CA 1
ATOM 665 C C . MET A 1 85 ? -6.051 -31.578 -12.086 1 50.56 85 MET A C 1
ATOM 667 O O . MET A 1 85 ? -6.93 -31.953 -12.867 1 50.56 85 MET A O 1
ATOM 671 N N . ASN A 1 86 ? -4.844 -32.062 -12.281 1 44.16 86 ASN A N 1
ATOM 672 C CA . ASN A 1 86 ? -4.652 -33.219 -13.148 1 44.16 86 ASN A CA 1
ATOM 673 C C . ASN A 1 86 ? -5.148 -34.5 -12.484 1 44.16 86 ASN A C 1
ATOM 675 O O . ASN A 1 86 ? -5.078 -35.594 -13.07 1 44.16 86 ASN A O 1
ATOM 679 N N . LYS A 1 87 ? -5.625 -34.438 -11.281 1 40.06 87 LYS A N 1
ATOM 680 C CA . LYS A 1 87 ? -6.133 -35.75 -10.969 1 40.06 87 LYS A CA 1
ATOM 681 C C . LYS A 1 87 ? -7.477 -36.031 -11.641 1 40.06 87 LYS A C 1
ATOM 683 O O . LYS A 1 87 ? -8.273 -35.094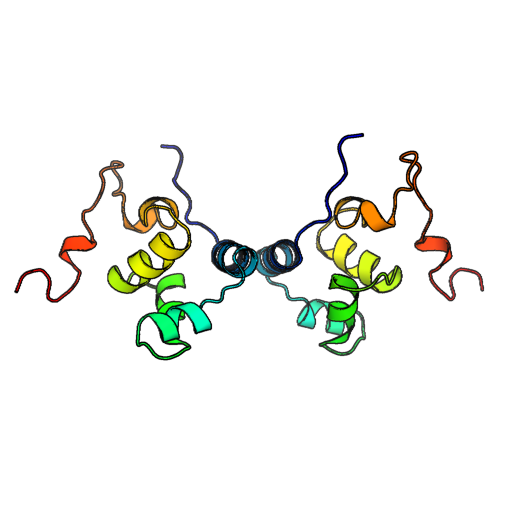 -11.82 1 40.06 87 LYS A O 1
ATOM 688 N N . MET B 1 1 ? -15.109 21.953 -9.016 1 46.97 1 MET B N 1
ATOM 689 C CA . MET B 1 1 ? -13.68 21.969 -8.719 1 46.97 1 MET B CA 1
ATOM 690 C C . MET B 1 1 ? -13.148 20.562 -8.5 1 46.97 1 MET B C 1
ATOM 692 O O . MET B 1 1 ? -13.844 19.703 -7.941 1 46.97 1 MET B O 1
ATOM 696 N N . GLN B 1 2 ? -12.438 20.188 -9.422 1 51.56 2 GLN B N 1
ATOM 697 C CA . GLN B 1 2 ? -12.016 18.797 -9.383 1 51.56 2 GLN B CA 1
ATOM 698 C C . GLN B 1 2 ? -11.633 18.375 -7.969 1 51.56 2 GLN B C 1
ATOM 700 O O . GLN B 1 2 ? -10.758 18.984 -7.352 1 51.56 2 GLN B O 1
ATOM 705 N N . LYS B 1 3 ? -12.648 17.906 -7.172 1 62.16 3 LYS B N 1
ATOM 706 C CA . LYS B 1 3 ? -12.516 17.594 -5.754 1 62.16 3 LYS B CA 1
ATOM 707 C C . LYS B 1 3 ? -11.211 16.844 -5.477 1 62.16 3 LYS B C 1
ATOM 709 O O . LYS B 1 3 ? -10.953 15.805 -6.07 1 62.16 3 LYS B O 1
ATOM 714 N N . ARG B 1 4 ? -10.242 17.578 -5.027 1 79.56 4 ARG B N 1
ATOM 715 C CA . ARG B 1 4 ? -8.953 16.969 -4.676 1 79.56 4 ARG B CA 1
ATOM 716 C C . ARG B 1 4 ? -9.125 15.891 -3.615 1 79.56 4 ARG B C 1
ATOM 718 O O . ARG B 1 4 ? -9.797 16.109 -2.604 1 79.56 4 ARG B O 1
ATOM 725 N N . THR B 1 5 ? -8.961 14.656 -4.023 1 91.31 5 THR B N 1
ATOM 726 C CA . THR B 1 5 ? -9.172 13.516 -3.133 1 91.31 5 THR B CA 1
ATOM 727 C C . THR B 1 5 ? -7.887 13.164 -2.387 1 91.31 5 THR B C 1
ATOM 729 O O . THR B 1 5 ? -6.801 13.172 -2.969 1 91.31 5 THR B O 1
ATOM 732 N N . ASP B 1 6 ? -8.031 12.992 -1.159 1 96.56 6 ASP B N 1
ATOM 733 C CA . ASP B 1 6 ? -6.895 12.586 -0.34 1 96.56 6 ASP B CA 1
ATOM 734 C C . ASP B 1 6 ? -6.363 11.219 -0.776 1 96.56 6 ASP B C 1
ATOM 736 O O . ASP B 1 6 ? -7.125 10.367 -1.229 1 96.56 6 ASP B O 1
ATOM 740 N N . MET B 1 7 ? -5.086 11.109 -0.658 1 97.25 7 MET B N 1
ATOM 741 C CA . MET B 1 7 ? -4.477 9.805 -0.896 1 97.25 7 MET B CA 1
ATOM 742 C C . MET B 1 7 ? -4.973 8.781 0.118 1 97.25 7 MET B C 1
ATOM 744 O O . MET B 1 7 ? -5.082 9.078 1.308 1 97.25 7 MET B O 1
ATOM 748 N N . HIS B 1 8 ? -5.301 7.578 -0.368 1 97.31 8 HIS B N 1
ATOM 749 C CA . HIS B 1 8 ? -5.664 6.508 0.554 1 97.31 8 HIS B CA 1
ATOM 750 C C . HIS B 1 8 ? -4.5 6.148 1.469 1 97.31 8 HIS B C 1
ATOM 752 O O . HIS B 1 8 ? -3.355 6.059 1.018 1 97.31 8 HIS B O 1
ATOM 758 N N . PRO B 1 9 ? -4.801 5.891 2.707 1 97.5 9 PRO B N 1
ATOM 759 C CA . PRO B 1 9 ? -3.719 5.539 3.631 1 97.5 9 PRO B CA 1
ATOM 760 C C . PRO B 1 9 ? -2.891 4.352 3.145 1 97.5 9 PRO B C 1
ATOM 762 O O . PRO B 1 9 ? -1.667 4.34 3.309 1 97.5 9 PRO B O 1
ATOM 765 N N . ALA B 1 10 ? -3.506 3.416 2.527 1 98.19 10 ALA B N 1
ATOM 766 C CA . ALA B 1 10 ? -2.797 2.24 2.027 1 98.19 10 ALA B CA 1
ATOM 767 C C . ALA B 1 10 ? -1.771 2.629 0.966 1 98.19 10 ALA B C 1
ATOM 769 O O . ALA B 1 10 ? -0.71 2.01 0.863 1 98.19 10 ALA B O 1
ATOM 770 N N . ASP B 1 11 ? -2.082 3.631 0.234 1 98.06 11 ASP B N 1
ATOM 771 C CA . ASP B 1 11 ? -1.152 4.105 -0.787 1 98.06 11 ASP B CA 1
ATOM 772 C C . ASP B 1 11 ? 0.041 4.816 -0.154 1 98.06 11 ASP B C 1
ATOM 774 O O . ASP B 1 11 ? 1.166 4.715 -0.648 1 98.06 11 ASP B O 1
ATOM 778 N N . ILE B 1 12 ? -0.209 5.531 0.883 1 98.44 12 ILE B N 1
ATOM 779 C CA . ILE B 1 12 ? 0.862 6.195 1.619 1 98.44 12 ILE B CA 1
ATOM 780 C C . ILE B 1 12 ? 1.839 5.152 2.158 1 98.44 12 ILE B C 1
ATOM 782 O O . ILE B 1 12 ? 3.051 5.27 1.967 1 98.44 12 ILE B O 1
ATOM 786 N N . ILE B 1 13 ? 1.224 4.172 2.725 1 98.31 13 ILE B N 1
ATOM 787 C CA . ILE B 1 13 ? 2.027 3.107 3.318 1 98.31 13 ILE B CA 1
ATOM 788 C C . ILE B 1 13 ? 2.816 2.389 2.227 1 98.31 13 ILE B C 1
ATOM 790 O O . ILE B 1 13 ? 4 2.088 2.404 1 98.31 13 ILE B O 1
ATOM 794 N N . ALA B 1 14 ? 2.178 2.098 1.165 1 98.56 14 ALA B N 1
ATOM 795 C CA . ALA B 1 14 ? 2.848 1.424 0.056 1 98.56 14 ALA B CA 1
ATOM 796 C C . ALA B 1 14 ? 4.035 2.242 -0.446 1 98.56 14 ALA B C 1
ATOM 798 O O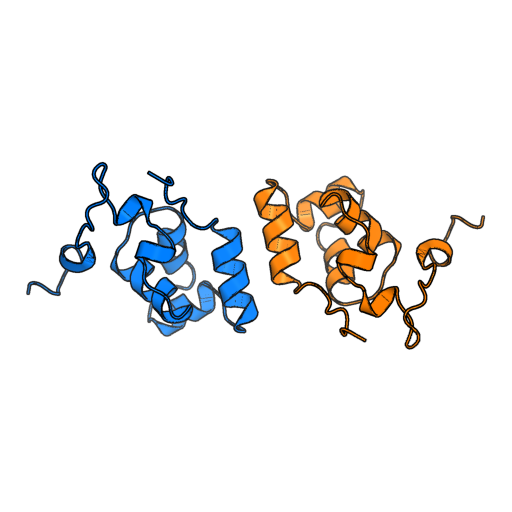 . ALA B 1 14 ? 5.102 1.692 -0.729 1 98.56 14 ALA B O 1
ATOM 799 N N . GLN B 1 15 ? 3.869 3.549 -0.502 1 98.5 15 GLN B N 1
ATOM 800 C CA . GLN B 1 15 ? 4.941 4.422 -0.975 1 98.5 15 GLN B CA 1
ATOM 801 C C . GLN B 1 15 ? 6.133 4.391 -0.025 1 98.5 15 GLN B C 1
ATOM 803 O O . GLN B 1 15 ? 7.285 4.395 -0.467 1 98.5 15 GLN B O 1
ATOM 808 N N . LEU B 1 16 ? 5.855 4.383 1.216 1 98.5 16 LEU B N 1
ATOM 809 C CA . LEU B 1 16 ? 6.938 4.289 2.188 1 98.5 16 LEU B CA 1
ATOM 810 C C . LEU B 1 16 ? 7.676 2.963 2.053 1 98.5 16 LEU B C 1
ATOM 812 O O . LEU B 1 16 ? 8.906 2.928 2.062 1 98.5 16 LEU B O 1
ATOM 816 N N . ARG B 1 17 ? 6.906 1.877 1.863 1 98.06 17 ARG B N 1
ATOM 817 C CA . ARG B 1 17 ? 7.496 0.545 1.764 1 98.06 17 ARG B CA 1
ATOM 818 C C . ARG B 1 17 ? 8.344 0.416 0.506 1 98.06 17 ARG B C 1
ATOM 820 O O . ARG B 1 17 ? 9.406 -0.213 0.529 1 98.06 17 ARG B O 1
ATOM 827 N N . LYS B 1 18 ? 7.844 1.034 -0.482 1 97.88 18 LYS B N 1
ATOM 828 C CA . LYS B 1 18 ? 8.594 1 -1.732 1 97.88 18 LYS B CA 1
ATOM 829 C C . LYS B 1 18 ? 9.93 1.722 -1.59 1 97.88 18 LYS B C 1
ATOM 831 O O . LYS B 1 18 ? 10.852 1.497 -2.381 1 97.88 18 LYS B O 1
ATOM 836 N N . ARG B 1 19 ? 10.039 2.539 -0.607 1 97.19 19 ARG B N 1
ATOM 837 C CA . ARG B 1 19 ? 11.266 3.27 -0.309 1 97.19 19 ARG B CA 1
ATOM 838 C C . ARG B 1 19 ? 12.031 2.613 0.839 1 97.19 19 ARG B C 1
ATOM 840 O O . ARG B 1 19 ? 12.828 3.268 1.514 1 97.19 19 ARG B O 1
ATOM 847 N N . ASN B 1 20 ? 11.656 1.346 1.118 1 97.31 20 ASN B N 1
ATOM 848 C CA . ASN B 1 20 ? 12.312 0.538 2.141 1 97.31 20 ASN B CA 1
ATOM 849 C C . ASN B 1 20 ? 12.156 1.159 3.527 1 97.31 20 ASN B C 1
ATOM 851 O O . ASN B 1 20 ? 13.078 1.101 4.344 1 97.31 20 ASN B O 1
ATOM 855 N N . SER B 1 21 ? 11.086 1.833 3.693 1 98 21 SER B N 1
ATOM 856 C CA . SER B 1 21 ? 10.758 2.42 4.988 1 98 21 SER B CA 1
ATOM 857 C C . SER B 1 21 ? 9.375 1.983 5.461 1 98 21 SER B C 1
ATOM 859 O O . SER B 1 21 ? 8.766 1.096 4.863 1 98 21 SER B O 1
ATOM 861 N N . SER B 1 22 ? 9.031 2.365 6.641 1 98.44 22 SER B N 1
ATOM 862 C CA . SER B 1 22 ? 7.719 2.164 7.246 1 98.44 22 SER B CA 1
ATOM 863 C C . SER B 1 22 ? 7.32 3.354 8.117 1 98.44 22 SER B C 1
ATOM 865 O O . SER B 1 22 ? 8.156 4.203 8.438 1 98.44 22 SER B O 1
ATOM 867 N N . LEU B 1 23 ? 6.035 3.414 8.375 1 97.88 23 LEU B N 1
ATOM 868 C CA . LEU B 1 23 ? 5.59 4.461 9.297 1 97.88 23 LEU B CA 1
ATOM 869 C C . LEU B 1 23 ? 6.344 4.375 10.617 1 97.88 23 LEU B C 1
ATOM 871 O O . LEU B 1 23 ? 6.738 5.402 11.172 1 97.88 23 LEU B O 1
ATOM 875 N N . ALA B 1 24 ? 6.492 3.129 11.016 1 98.56 24 ALA B N 1
ATOM 876 C CA . ALA B 1 24 ? 7.172 2.916 12.289 1 98.56 24 ALA B CA 1
ATOM 877 C C . ALA B 1 24 ? 8.633 3.363 12.219 1 98.56 24 ALA B C 1
ATOM 879 O O . ALA B 1 24 ? 9.117 4.066 13.109 1 98.56 24 ALA B O 1
ATOM 880 N N . ALA B 1 25 ? 9.32 3.006 11.227 1 98.62 25 ALA B N 1
ATOM 881 C CA . ALA B 1 25 ? 10.711 3.406 11.047 1 98.62 25 ALA B CA 1
ATOM 882 C C . ALA B 1 25 ? 10.836 4.926 10.945 1 98.62 25 ALA B C 1
ATOM 884 O O . ALA B 1 25 ? 11.703 5.523 11.578 1 98.62 25 ALA B O 1
ATOM 885 N N . LEU B 1 26 ? 9.938 5.48 10.203 1 98.5 26 LEU B N 1
ATOM 886 C CA . LEU B 1 26 ? 9.93 6.93 10.047 1 98.5 26 LEU B CA 1
ATOM 887 C C . LEU B 1 26 ? 9.664 7.617 11.383 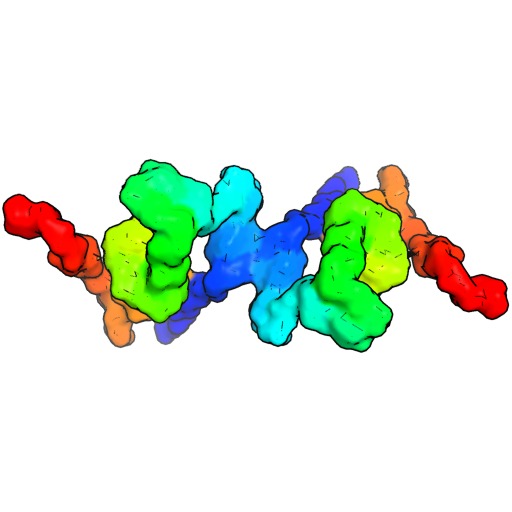1 98.5 26 LEU B C 1
ATOM 889 O O . LEU B 1 26 ? 10.297 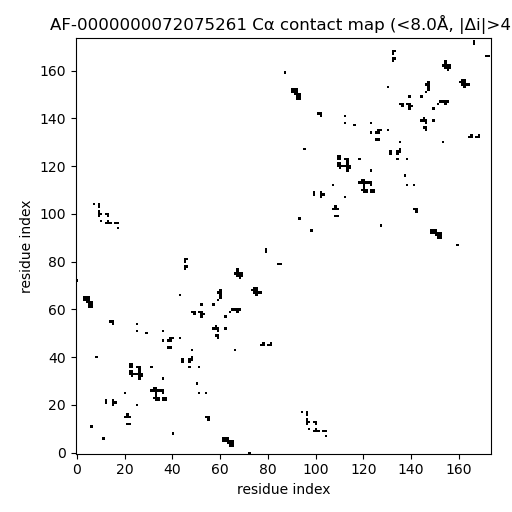8.633 11.703 1 98.5 26 LEU B O 1
ATOM 893 N N . SER B 1 27 ? 8.703 7.039 12.141 1 98.62 27 SER B N 1
ATOM 894 C CA . SER B 1 27 ? 8.383 7.57 13.469 1 98.62 27 SER B CA 1
ATOM 895 C C . SER B 1 27 ? 9.617 7.586 14.367 1 98.62 27 SER B C 1
ATOM 897 O O . SER B 1 27 ? 9.938 8.617 14.969 1 98.62 27 SER B O 1
ATOM 899 N N . ARG B 1 28 ? 10.297 6.562 14.344 1 98.5 28 ARG B N 1
ATOM 900 C CA . ARG B 1 28 ? 11.477 6.43 15.195 1 98.5 28 ARG B CA 1
ATOM 901 C C . ARG B 1 28 ? 12.594 7.363 14.742 1 98.5 28 ARG B C 1
ATOM 903 O O . ARG B 1 28 ? 13.273 7.977 15.562 1 98.5 28 ARG B O 1
ATOM 910 N N . GLN B 1 29 ? 12.711 7.473 13.562 1 97.81 29 GLN B N 1
ATOM 911 C CA . GLN B 1 29 ? 13.727 8.359 13 1 97.81 29 GLN B CA 1
ATOM 912 C C . GLN B 1 29 ? 13.461 9.812 13.375 1 97.81 29 GLN B C 1
ATOM 914 O O . GLN B 1 29 ? 14.391 10.617 13.469 1 97.81 29 GLN B O 1
ATOM 919 N N . SER B 1 30 ? 12.258 10.102 13.625 1 97 30 SER B N 1
ATOM 920 C CA . SER B 1 30 ? 11.859 11.469 13.961 1 97 30 SER B CA 1
ATOM 921 C C . SER B 1 30 ? 11.805 11.672 15.469 1 97 30 SER B C 1
ATOM 923 O O . SER B 1 30 ? 11.281 12.688 15.945 1 97 30 SER B O 1
ATOM 925 N N . GLY B 1 31 ? 12.133 10.656 16.188 1 97.75 31 GLY B N 1
ATOM 926 C CA . GLY B 1 31 ? 12.203 10.797 17.641 1 97.75 31 GLY B CA 1
ATOM 927 C C . GLY B 1 31 ? 10.883 10.523 18.328 1 97.75 31 GLY B C 1
ATOM 928 O O . GLY B 1 31 ? 10.656 10.961 19.453 1 97.75 31 GLY B O 1
ATOM 929 N N . LEU B 1 32 ? 10.039 9.867 17.609 1 97.81 32 LEU B N 1
ATOM 930 C CA . LEU B 1 32 ? 8.711 9.57 18.125 1 97.81 32 LEU B CA 1
ATOM 931 C C . LEU B 1 32 ? 8.555 8.078 18.406 1 97.81 32 LEU B C 1
ATOM 933 O O . LEU B 1 32 ? 9.414 7.281 18.031 1 97.81 32 LEU B O 1
ATOM 937 N N . SER B 1 33 ? 7.523 7.801 19.109 1 98.44 33 SER B N 1
ATOM 938 C CA . SER B 1 33 ? 7.191 6.387 19.25 1 98.44 33 SER B CA 1
ATOM 939 C C . SER B 1 33 ? 6.793 5.773 17.906 1 98.44 33 SER B C 1
ATOM 941 O O . SER B 1 33 ? 6.254 6.461 17.047 1 98.44 33 SER B O 1
ATOM 943 N N . SER B 1 34 ? 6.961 4.5 17.781 1 98.44 34 SER B N 1
ATOM 944 C CA . SER B 1 34 ? 6.777 3.791 16.516 1 98.44 34 SER B CA 1
ATOM 945 C C . SER B 1 34 ? 5.363 3.973 15.984 1 98.44 34 SER B C 1
ATOM 947 O O . SER B 1 34 ? 5.141 3.912 14.773 1 98.44 34 SER B O 1
ATOM 949 N N . SER B 1 35 ? 4.359 4.246 16.812 1 98 35 SER B N 1
ATOM 950 C CA . SER B 1 35 ? 2.963 4.289 16.391 1 98 35 SER B CA 1
ATOM 951 C C . SER B 1 35 ? 2.486 5.727 16.219 1 98 35 SER B C 1
ATOM 953 O O . SER B 1 35 ? 1.408 5.961 15.664 1 98 35 SER B O 1
ATOM 955 N N . THR B 1 36 ? 3.289 6.645 16.531 1 97.5 36 THR B N 1
ATOM 956 C CA . THR B 1 36 ? 2.82 8.016 16.656 1 97.5 36 THR B CA 1
ATOM 957 C C . THR B 1 36 ? 2.471 8.609 15.297 1 97.5 36 THR B C 1
ATOM 959 O O . THR B 1 36 ? 1.423 9.234 15.133 1 97.5 36 THR B O 1
ATOM 962 N N . LEU B 1 37 ? 3.256 8.383 14.367 1 97.56 37 LEU B N 1
ATOM 963 C CA . LEU B 1 37 ? 3.037 9.023 13.07 1 97.56 37 LEU B CA 1
ATOM 964 C C . LEU B 1 37 ? 1.794 8.461 12.391 1 97.56 37 LEU B C 1
ATOM 966 O O . LEU B 1 37 ? 1.234 9.094 11.492 1 97.56 37 LEU B O 1
ATOM 970 N N . ALA B 1 38 ? 1.371 7.266 12.859 1 98 38 ALA B N 1
ATOM 971 C CA . ALA B 1 38 ? 0.169 6.668 12.281 1 98 38 ALA B CA 1
ATOM 972 C C . ALA B 1 38 ? -1.047 7.562 12.508 1 98 38 ALA 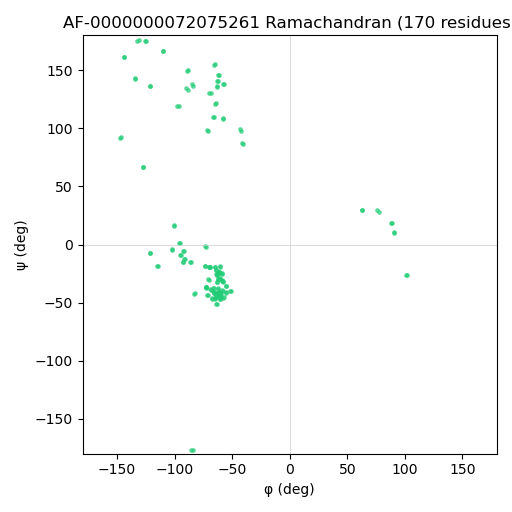B C 1
ATOM 974 O O . ALA B 1 38 ? -2.008 7.52 11.734 1 98 38 ALA B O 1
ATOM 975 N N . ASN B 1 39 ? -1.03 8.414 13.5 1 97.19 39 ASN B N 1
ATOM 976 C CA . ASN B 1 39 ? -2.121 9.328 13.812 1 97.19 39 ASN B CA 1
ATOM 977 C C . ASN B 1 39 ? -2.369 10.32 12.672 1 97.19 39 ASN B C 1
ATOM 979 O O . ASN B 1 39 ? -3.504 10.742 12.453 1 97.19 39 ASN B O 1
ATOM 983 N N . ALA B 1 40 ? -1.342 10.602 11.891 1 97.5 40 ALA B N 1
ATOM 984 C CA . ALA B 1 40 ? -1.442 11.594 10.828 1 97.5 40 ALA B CA 1
ATOM 985 C C . ALA B 1 40 ? -2.258 11.055 9.648 1 97.5 40 ALA B C 1
ATOM 987 O O . ALA B 1 40 ? -2.725 11.828 8.812 1 97.5 40 ALA B O 1
ATOM 988 N N . LEU B 1 41 ? -2.41 9.727 9.586 1 97.5 41 LEU B N 1
ATOM 989 C CA . LEU B 1 41 ? -3.186 9.133 8.508 1 97.5 41 LEU B CA 1
ATOM 990 C C . LEU B 1 41 ? -4.672 9.43 8.672 1 97.5 41 LEU B C 1
ATOM 992 O O . LEU B 1 41 ? -5.395 9.578 7.684 1 97.5 41 LEU B O 1
ATOM 996 N N . ASN B 1 42 ? -5.074 9.578 9.891 1 95.25 42 ASN B N 1
ATOM 997 C CA . ASN B 1 42 ? -6.508 9.672 10.148 1 95.25 42 ASN B CA 1
ATOM 998 C C . ASN B 1 42 ? -6.895 11.039 10.695 1 95.25 42 ASN B C 1
ATOM 1000 O O . ASN B 1 42 ? -8.055 11.445 10.609 1 95.25 42 ASN B O 1
ATOM 1004 N N . ARG B 1 43 ? -5.918 11.789 11.219 1 95.5 43 ARG B N 1
ATOM 1005 C CA . ARG B 1 43 ? -6.215 13.078 11.844 1 95.5 43 ARG B CA 1
ATOM 1006 C C . ARG B 1 43 ? -5.234 14.148 11.375 1 95.5 43 ARG B C 1
ATOM 1008 O O . ARG B 1 43 ? -4.051 13.867 11.172 1 95.5 43 ARG B O 1
ATOM 1015 N N . PRO B 1 44 ? -5.844 15.273 11.234 1 94.31 44 PRO B N 1
ATOM 1016 C CA . PRO B 1 44 ? -4.93 16.359 10.859 1 94.31 44 PRO B CA 1
ATOM 1017 C C . PRO B 1 44 ? -3.893 16.656 11.938 1 94.31 44 PRO B C 1
ATOM 1019 O O . PRO B 1 44 ? -4.25 16.938 13.086 1 94.31 44 PRO B O 1
ATOM 1022 N N . TRP B 1 45 ? -2.744 16.578 11.695 1 95.38 45 TRP B N 1
ATOM 1023 C CA . TRP B 1 45 ? -1.579 16.875 12.523 1 95.38 45 TRP B CA 1
ATOM 1024 C C . TRP B 1 45 ? -0.424 17.391 11.672 1 95.38 45 TRP B C 1
ATOM 1026 O O . TRP B 1 45 ? 0.419 16.609 11.219 1 95.38 45 TRP B O 1
ATOM 1036 N N . PRO B 1 46 ? -0.331 18.719 11.5 1 94.94 46 PRO B N 1
ATOM 1037 C CA . PRO B 1 46 ? 0.584 19.328 10.531 1 94.94 46 PRO B CA 1
ATOM 1038 C C . PRO B 1 46 ? 2.016 18.812 10.672 1 94.94 46 PRO B C 1
ATOM 1040 O O . PRO B 1 46 ? 2.678 18.531 9.672 1 94.94 46 PRO B O 1
ATOM 1043 N N . LYS B 1 47 ? 2.469 18.641 11.883 1 94.44 47 LYS B N 1
ATOM 1044 C CA . LYS B 1 47 ? 3.84 18.172 12.07 1 94.44 47 LYS B CA 1
ATOM 1045 C C . LYS B 1 47 ? 4.023 16.766 11.492 1 94.44 47 LYS B C 1
ATOM 1047 O O . LYS B 1 47 ? 4.98 16.516 10.758 1 94.44 47 LYS B O 1
ATOM 1052 N N . GLY B 1 48 ? 3.137 15.844 11.883 1 97.25 48 GLY B N 1
ATOM 1053 C CA . GLY B 1 48 ? 3.205 14.484 11.367 1 97.25 48 GLY B CA 1
ATOM 1054 C C . GLY B 1 48 ? 3.006 14.414 9.859 1 97.25 48 GLY B C 1
ATOM 1055 O O . GLY B 1 48 ? 3.652 13.617 9.18 1 97.25 48 GLY B O 1
ATOM 1056 N N . GLU B 1 49 ? 2.105 15.242 9.391 1 97.44 49 GLU B N 1
ATOM 1057 C CA . GLU B 1 49 ? 1.831 15.312 7.957 1 97.44 49 GLU B CA 1
ATOM 1058 C C . GLU B 1 49 ? 3.072 15.742 7.18 1 97.44 49 GLU B C 1
ATOM 1060 O O . GLU B 1 49 ? 3.385 15.172 6.133 1 97.44 49 GLU B O 1
ATOM 1065 N N . CYS B 1 50 ? 3.754 16.688 7.719 1 96.44 50 CYS B N 1
ATOM 1066 C CA . CYS B 1 50 ? 4.973 17.172 7.078 1 96.44 50 CYS B CA 1
ATOM 1067 C C . CYS B 1 50 ? 6.047 16.094 7.062 1 96.44 50 CYS B C 1
ATOM 1069 O O . CYS B 1 50 ? 6.738 15.914 6.059 1 96.44 50 CYS B O 1
ATOM 1071 N N . LEU B 1 51 ? 6.168 15.398 8.133 1 97.62 51 LEU B N 1
ATOM 1072 C CA . LEU B 1 51 ? 7.164 14.344 8.227 1 97.62 51 LEU B CA 1
ATOM 1073 C C . LEU B 1 51 ? 6.922 13.266 7.176 1 97.62 51 LEU B C 1
ATOM 1075 O O . LEU B 1 51 ? 7.855 12.828 6.504 1 97.62 51 LEU B O 1
ATOM 1079 N N . ILE B 1 52 ? 5.68 12.891 7.07 1 98.25 52 ILE B N 1
ATOM 1080 C CA . ILE B 1 52 ? 5.309 11.859 6.109 1 98.25 52 ILE B CA 1
ATOM 1081 C C . ILE B 1 52 ? 5.508 12.383 4.688 1 98.25 52 ILE B C 1
ATOM 1083 O O . ILE B 1 52 ? 6.09 11.695 3.844 1 98.25 52 ILE B O 1
ATOM 1087 N N . ALA B 1 53 ? 5.051 13.555 4.41 1 98.12 53 ALA B N 1
ATOM 1088 C CA . ALA B 1 53 ? 5.176 14.148 3.082 1 98.12 53 ALA B CA 1
ATOM 1089 C C . ALA B 1 53 ? 6.641 14.289 2.68 1 98.12 53 ALA B C 1
ATOM 1091 O O . ALA B 1 53 ? 7.012 13.984 1.543 1 98.12 53 ALA B O 1
ATOM 1092 N N . ASP B 1 54 ? 7.449 14.719 3.588 1 97.81 54 ASP B N 1
ATOM 1093 C CA . ASP B 1 54 ? 8.883 14.859 3.334 1 97.81 54 ASP B CA 1
ATOM 1094 C C . ASP B 1 54 ? 9.508 13.523 2.967 1 97.81 54 ASP B C 1
ATOM 1096 O O . ASP B 1 54 ? 10.336 13.445 2.053 1 97.81 54 ASP B O 1
ATOM 1100 N N . ALA B 1 55 ? 9.125 12.531 3.68 1 98.12 55 ALA B N 1
ATOM 1101 C CA . ALA B 1 55 ? 9.648 11.195 3.424 1 98.12 55 ALA B CA 1
ATOM 1102 C C . ALA B 1 55 ? 9.305 10.727 2.014 1 98.12 55 ALA B C 1
ATOM 1104 O O . ALA B 1 55 ? 10.055 9.969 1.397 1 98.12 55 ALA B O 1
ATOM 1105 N N . LEU B 1 56 ? 8.211 11.211 1.514 1 98.38 56 LEU B N 1
ATOM 1106 C CA . LEU B 1 56 ? 7.746 10.797 0.192 1 98.38 56 LEU B CA 1
ATOM 1107 C C . LEU B 1 56 ? 8.211 11.781 -0.875 1 98.38 56 LEU B C 1
ATOM 1109 O O . LEU B 1 56 ? 8.016 11.547 -2.07 1 98.38 56 LEU B O 1
ATOM 1113 N N . GLY B 1 57 ? 8.758 12.883 -0.464 1 97.94 57 GLY B N 1
ATOM 1114 C CA . GLY B 1 57 ? 9.273 13.875 -1.389 1 97.94 57 GLY B CA 1
ATOM 1115 C C . GLY B 1 57 ? 8.188 14.719 -2.033 1 97.94 57 GLY B C 1
ATOM 1116 O O . GLY B 1 57 ? 8.312 15.125 -3.188 1 97.94 57 GLY B O 1
ATOM 1117 N N . VAL B 1 58 ? 7.113 14.883 -1.348 1 97.81 58 VAL B N 1
ATOM 1118 C CA . VAL B 1 58 ? 6 15.664 -1.87 1 97.81 58 VAL B CA 1
ATOM 1119 C C . VAL B 1 58 ? 5.527 16.672 -0.815 1 97.81 58 VAL B C 1
ATOM 1121 O O . VAL B 1 58 ? 6.039 16.688 0.306 1 97.81 58 VAL B O 1
ATOM 1124 N N . GLU B 1 59 ? 4.566 17.5 -1.187 1 96.06 59 GLU B N 1
ATOM 1125 C CA . GLU B 1 59 ? 3.957 18.438 -0.245 1 96.06 59 GLU B CA 1
ATOM 1126 C C . GLU B 1 59 ? 2.768 17.797 0.471 1 96.06 59 GLU B C 1
ATOM 1128 O O . GLU B 1 59 ? 2.059 16.969 -0.105 1 96.06 59 GLU B O 1
ATOM 1133 N N . PRO B 1 60 ? 2.559 18.234 1.673 1 96.12 60 PRO B N 1
ATOM 1134 C CA . PRO B 1 60 ? 1.41 17.688 2.404 1 96.12 60 PRO B CA 1
ATOM 1135 C C . PRO B 1 60 ? 0.089 17.906 1.666 1 96.12 60 PRO B C 1
ATOM 1137 O O . PRO B 1 60 ? -0.794 17.047 1.718 1 96.12 60 PRO B O 1
ATOM 1140 N N . CYS B 1 61 ? -0.051 18.984 0.915 1 95.19 61 CYS B N 1
ATOM 1141 C CA . CYS B 1 61 ? -1.304 19.266 0.226 1 95.19 61 CYS B CA 1
ATOM 1142 C C . CYS B 1 61 ? -1.536 18.297 -0.917 1 95.19 61 CYS B C 1
ATOM 1144 O O . CYS B 1 61 ? -2.666 18.125 -1.378 1 95.19 61 CYS B O 1
ATOM 1146 N N . PHE B 1 62 ? -0.493 17.672 -1.357 1 95.5 62 PHE B N 1
ATOM 1147 C CA . PHE B 1 62 ? -0.628 16.625 -2.371 1 95.5 62 PHE B CA 1
ATOM 1148 C C . PHE B 1 62 ? -1.242 15.367 -1.776 1 95.5 62 PHE B C 1
ATOM 1150 O O . PHE B 1 62 ? -2.033 14.688 -2.434 1 95.5 62 PHE B O 1
ATOM 1157 N N . ILE B 1 63 ? -0.912 15.062 -0.577 1 97.38 63 ILE B N 1
ATOM 1158 C CA . ILE B 1 63 ? -1.386 13.852 0.095 1 97.38 63 ILE B CA 1
ATOM 1159 C C . ILE B 1 63 ? -2.775 14.102 0.676 1 97.38 63 ILE B C 1
ATOM 1161 O O . ILE B 1 63 ? -3.656 13.242 0.581 1 97.38 63 ILE B O 1
ATOM 1165 N N . TRP B 1 64 ? -2.934 15.281 1.281 1 96.56 64 TRP B N 1
ATOM 1166 C CA . TRP B 1 64 ? -4.184 15.609 1.956 1 96.56 64 TRP B CA 1
ATOM 1167 C C . TRP B 1 64 ? -4.738 16.938 1.459 1 96.56 64 TRP B C 1
ATOM 1169 O O . TRP B 1 64 ? -4.906 17.891 2.238 1 96.56 64 TRP B O 1
ATOM 1179 N N . PRO B 1 65 ? -5.16 17.062 0.219 1 95.06 65 PRO B N 1
ATOM 1180 C CA . PRO B 1 65 ? -5.691 18.344 -0.267 1 95.06 65 PRO B CA 1
ATOM 1181 C C . PRO B 1 65 ? -6.895 18.828 0.541 1 95.06 65 PRO B C 1
ATOM 1183 O O . PRO B 1 65 ? -7.094 20.031 0.698 1 95.06 65 PRO B O 1
ATOM 1186 N N . SER B 1 66 ? -7.695 17.891 1.09 1 93.62 66 SER B N 1
ATOM 1187 C CA . SER B 1 66 ? -8.883 18.266 1.839 1 93.62 66 SER B CA 1
ATOM 1188 C C . SER B 1 66 ? -8.516 19.047 3.098 1 93.62 66 SER B C 1
ATOM 1190 O O . SER B 1 66 ? -9.328 19.812 3.617 1 93.62 66 SER B O 1
ATOM 1192 N N . ARG B 1 67 ? -7.289 18.828 3.484 1 93.12 67 ARG B N 1
ATOM 1193 C CA . ARG B 1 67 ? -6.848 19.484 4.715 1 93.12 67 ARG B CA 1
ATOM 1194 C C . ARG B 1 67 ? -6.188 20.828 4.418 1 93.12 67 ARG B C 1
ATOM 1196 O O . ARG B 1 67 ? -6.043 21.656 5.309 1 93.12 67 ARG B O 1
ATOM 1203 N N . TYR B 1 68 ? -5.844 21.062 3.178 1 93.88 68 TYR B N 1
ATOM 1204 C CA . TYR B 1 68 ? -4.977 22.203 2.891 1 93.88 68 TYR B CA 1
ATOM 1205 C C . TYR B 1 68 ? -5.656 23.172 1.933 1 93.88 68 TYR B C 1
ATOM 1207 O O . TYR B 1 68 ? -5.148 24.266 1.688 1 93.88 68 TYR B O 1
ATOM 1215 N N . TYR B 1 69 ? -6.789 22.781 1.408 1 91.25 69 TYR B N 1
ATOM 1216 C CA . TYR B 1 69 ? -7.547 23.672 0.541 1 91.25 69 TYR B CA 1
ATOM 1217 C C . TYR B 1 69 ? -8.945 23.922 1.091 1 91.25 69 TYR B C 1
ATOM 1219 O O . TYR B 1 69 ? -9.594 22.984 1.586 1 91.25 69 TYR B O 1
ATOM 1227 N N . ASP B 1 70 ? -9.297 25.141 1.024 1 87.19 70 ASP B N 1
ATOM 1228 C CA . ASP B 1 70 ? -10.648 25.438 1.476 1 87.19 70 ASP B CA 1
ATOM 1229 C C . ASP B 1 70 ? -11.664 25.234 0.354 1 87.19 70 ASP B C 1
ATOM 1231 O O . ASP B 1 70 ? -11.32 24.703 -0.707 1 87.19 70 ASP B O 1
ATOM 1235 N N . GLU B 1 71 ? -12.906 25.547 0.658 1 86.62 71 GLU B N 1
ATOM 1236 C CA . GLU B 1 71 ? -14 25.297 -0.274 1 86.62 71 GLU B CA 1
ATOM 1237 C C . GLU B 1 71 ? -13.805 26.062 -1.576 1 86.62 71 GLU B C 1
ATOM 1239 O O . GLU B 1 71 ? -14.305 25.656 -2.627 1 86.62 71 GLU B O 1
ATOM 1244 N N . THR B 1 72 ? -13.047 27.141 -1.478 1 88.75 72 THR B N 1
ATOM 1245 C CA . THR B 1 72 ? -12.836 27.984 -2.652 1 88.75 72 THR B CA 1
ATOM 1246 C C . THR B 1 72 ? -11.586 27.547 -3.412 1 88.75 72 THR B C 1
ATOM 1248 O O . THR B 1 72 ? -11.32 28.031 -4.508 1 88.75 72 THR B O 1
ATOM 1251 N N . GLY B 1 73 ? -10.891 26.594 -2.82 1 87.38 73 GLY B N 1
ATOM 1252 C CA . GLY B 1 73 ? -9.664 26.109 -3.451 1 87.38 73 GLY B CA 1
ATOM 1253 C C . GLY B 1 73 ? -8.43 26.875 -3.014 1 87.38 73 GLY B C 1
ATOM 1254 O O . GLY B 1 73 ? -7.352 26.688 -3.574 1 87.38 73 GLY B O 1
ATOM 1255 N N . LYS B 1 74 ? -8.625 27.656 -2.035 1 88.94 74 LYS B N 1
ATOM 1256 C CA . LYS B 1 74 ? -7.504 28.438 -1.52 1 88.94 74 LYS B CA 1
ATOM 1257 C C . LYS B 1 74 ? -6.684 27.625 -0.522 1 88.94 74 LYS B C 1
ATOM 1259 O O . LYS B 1 74 ? -7.246 26.922 0.316 1 88.94 74 LYS B O 1
ATOM 1264 N N . LEU B 1 75 ? -5.406 27.734 -0.673 1 89.12 75 LEU B N 1
ATOM 1265 C CA . LEU B 1 75 ? -4.48 27.031 0.208 1 89.12 75 LEU B CA 1
ATOM 1266 C C . LEU B 1 75 ? -4.535 27.609 1.62 1 89.12 75 LEU B C 1
ATOM 1268 O O . LEU B 1 75 ? -4.516 28.828 1.803 1 89.12 75 LEU B O 1
ATOM 1272 N N . ILE B 1 76 ? -4.676 26.656 2.547 1 86.25 76 ILE B N 1
ATOM 1273 C CA . ILE B 1 76 ? -4.648 27 3.963 1 86.25 76 ILE B CA 1
ATOM 1274 C C . ILE B 1 76 ? -3.252 26.75 4.527 1 86.25 76 ILE B C 1
ATOM 1276 O O . ILE B 1 76 ? -2.67 25.688 4.324 1 86.25 76 ILE B O 1
ATOM 1280 N N . ASP B 1 77 ? -2.619 27.766 5.012 1 81.31 77 ASP B N 1
ATOM 1281 C CA . ASP B 1 77 ? -1.304 27.594 5.621 1 81.31 77 ASP B CA 1
ATOM 1282 C C . ASP B 1 77 ? -1.412 26.891 6.969 1 81.31 77 ASP B C 1
ATOM 1284 O O . ASP B 1 77 ? -1.594 27.531 8 1 81.31 77 ASP B O 1
ATOM 1288 N N . ARG B 1 78 ? -1.188 25.641 6.992 1 83.75 78 ARG B N 1
ATOM 1289 C CA . ARG B 1 78 ? -1.374 24.844 8.203 1 83.75 78 ARG B CA 1
ATOM 1290 C C . ARG B 1 78 ? -0.083 24.766 9.008 1 83.75 78 ARG B C 1
ATOM 1292 O O . ARG B 1 78 ? -0.092 24.328 10.164 1 83.75 78 ARG B O 1
ATOM 1299 N N . ARG B 1 79 ? 0.904 25.188 8.336 1 75.44 79 ARG B N 1
ATOM 1300 C CA . ARG B 1 79 ? 2.176 25.188 9.055 1 75.44 79 ARG B CA 1
ATOM 1301 C C . ARG B 1 79 ? 2.123 26.109 10.266 1 75.44 79 ARG B C 1
ATOM 1303 O O . ARG B 1 79 ? 2.875 25.938 11.219 1 75.44 79 ARG B O 1
ATOM 1310 N N . LYS B 1 80 ? 1.283 27.141 10.117 1 75.25 80 LYS B N 1
ATOM 1311 C CA . LYS B 1 80 ? 1.147 28.109 11.203 1 75.25 80 LYS B CA 1
ATOM 1312 C C . LYS B 1 80 ? 0.649 27.422 12.477 1 75.25 80 LYS B C 1
ATOM 1314 O O . LYS B 1 80 ? 0.821 27.953 13.578 1 75.25 80 LYS B O 1
ATOM 1319 N N . LEU B 1 81 ? 0.085 26.25 12.281 1 73.5 81 LEU B N 1
ATOM 1320 C CA . LEU B 1 81 ? -0.514 25.547 13.406 1 73.5 81 LEU B CA 1
ATOM 1321 C C . LEU B 1 81 ? 0.53 24.703 14.141 1 73.5 81 LEU B C 1
ATOM 1323 O O . LEU B 1 81 ? 0.261 24.188 15.219 1 73.5 81 LEU B O 1
ATOM 1327 N N . ILE B 1 82 ? 1.619 24.562 13.391 1 69.69 82 ILE B N 1
ATOM 1328 C CA . ILE B 1 82 ? 2.668 23.797 14.047 1 69.69 82 ILE B CA 1
ATOM 1329 C C . ILE B 1 82 ? 3.188 24.562 15.258 1 69.69 82 ILE B C 1
ATOM 1331 O O . ILE B 1 82 ? 3.604 25.719 15.141 1 69.69 82 ILE B O 1
ATOM 1335 N N . ARG B 1 83 ? 2.805 23.953 16.391 1 65.12 83 ARG B N 1
ATOM 1336 C CA . ARG B 1 83 ? 3.189 24.578 17.656 1 65.12 83 ARG B CA 1
ATOM 1337 C C . ARG B 1 83 ? 4.703 24.719 17.75 1 65.12 83 ARG B C 1
ATOM 1339 O O . ARG B 1 83 ? 5.449 23.844 17.328 1 65.12 83 ARG B O 1
ATOM 1346 N N . GLY B 1 84 ? 5.242 25.812 18.219 1 58.5 84 GLY B N 1
ATOM 1347 C CA . GLY B 1 84 ? 6.613 26.172 18.531 1 58.5 84 GLY B CA 1
ATOM 1348 C C . GLY B 1 84 ? 7.266 27.031 17.469 1 58.5 84 GLY B C 1
ATOM 1349 O O . GLY B 1 84 ? 8.414 27.453 17.609 1 58.5 84 GLY B O 1
ATOM 1350 N N . MET B 1 85 ? 6.711 26.844 16.219 1 50.34 85 MET B N 1
ATOM 1351 C CA . MET B 1 85 ? 7.324 27.766 15.266 1 50.34 85 MET B CA 1
ATOM 1352 C C . MET B 1 85 ? 7.082 29.203 15.68 1 50.34 85 MET B C 1
ATOM 1354 O O . MET B 1 85 ? 7.848 30.094 15.312 1 50.34 85 MET B O 1
ATOM 1358 N N . ASN B 1 86 ? 5.922 29.562 16.156 1 44.19 86 ASN B N 1
ATOM 1359 C CA . ASN B 1 86 ? 5.715 30.953 16.547 1 44.19 86 ASN B CA 1
ATOM 1360 C C . ASN B 1 86 ? 6.438 31.281 17.859 1 44.19 86 ASN B C 1
ATOM 1362 O O . ASN B 1 86 ? 6.379 32.406 18.344 1 44.19 86 ASN B O 1
ATOM 1366 N N . LYS B 1 87 ? 7.09 30.359 18.453 1 39.62 87 LYS B N 1
ATOM 1367 C CA . LYS B 1 87 ? 7.766 31 19.578 1 39.62 87 LYS B CA 1
ATOM 1368 C C . LYS B 1 87 ? 8.969 31.812 19.109 1 39.62 87 LYS B C 1
ATOM 1370 O O . LYS B 1 87 ? 9.633 31.438 18.141 1 39.62 87 LYS B O 1
#

pLDDT: mean 90.56, std 13.82, range [39.62, 98.62]

InterPro domains:
  IPR010982 Lambda repressor-like, DNA-binding domain superfamily [G3DSA:1.10.260.40] (1-70)
  IPR010982 Lambda repressor-like, DNA-binding domain superfamily [SSF47413] (3-71)
  IPR038722 Ner, winged helix-turn-helix DNA-binding domain [PF13693] (6-79)

Foldseek 3Di:
DPPQDAAQPVVLQVLQVVVVHGCQRLQVVVVHHSCVLVCVNPDPDPVSLCSSQVSNPHDSCNRPVVVQADPVRDGDDCVVVPPPPVD/DPPQDAAQPVVLQVLQVVVVHGCQRLQVVVVHHSCVLVCVNPDPDPVSLCSSQVSNPHDSCNRPVVVQADPVRDGDDCVVVPPPPVD